Protein AF-A0A944NRF3-F1 (afdb_monomer_lite)

pLDDT: mean 71.14, std 19.21, range [37.81, 97.38]

Secondary structure (DSSP, 8-state):
-HHHHHHHHHHHHHHHHTTS----------HHHHHHHHHHH-HHHHHHHHHHHHHHHHHHHHHHTTSPEEEEEEEE--EEE--TTHHHHSS-GGGPPEEE--EEEEEEEE--S--TTHHHHHHHHHHHHHHHHHHHHHHHHHHHHHHHHHHHHHHHHTTTSPPP---S-----------------

Radius of gyration: 38.78 Å; chains: 1; bounding box: 101×67×73 Å

Foldseek 3Di:
DVVVVVVVVVVVVVVVVVPPPPPPPPPVPPPVVVLVVCLVPPVLLVVLVVQLVVLVVQLVVLVCLQPKDKDKDKDWDWDFDQDPVCCVPDPNDPRHTDIDTDIDIDIDIGHDPDDPCPSVVSSVVSVVSSVVSVVVSVVSSVVSSCVVVVVVVVVVVVVPDDDPPDDPDDDPDDPDDDDDDDDDD

Struct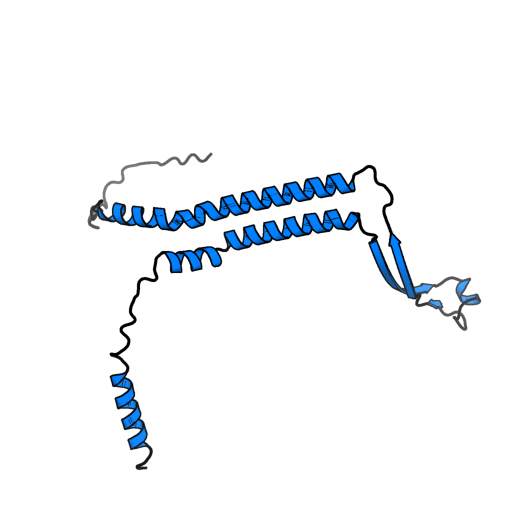ure (mmCIF, N/CA/C/O backbone):
data_AF-A0A944NRF3-F1
#
_entry.id   AF-A0A944NRF3-F1
#
loop_
_atom_site.group_PDB
_atom_site.id
_atom_site.type_symbol
_atom_site.label_atom_id
_atom_site.label_alt_id
_atom_site.label_comp_id
_atom_site.label_asym_id
_atom_site.label_entity_id
_atom_site.label_seq_id
_atom_site.pdbx_PDB_ins_code
_atom_site.Cartn_x
_atom_site.Cartn_y
_atom_site.Cartn_z
_atom_site.occupancy
_atom_site.B_iso_or_equiv
_atom_site.auth_seq_id
_atom_site.auth_comp_id
_atom_site.auth_asym_id
_atom_site.auth_atom_id
_atom_site.pdbx_PDB_model_num
ATOM 1 N N . MET A 1 1 ? -67.608 4.267 -39.673 1.00 46.16 1 MET A N 1
ATOM 2 C CA . MET A 1 1 ? -67.698 5.237 -38.551 1.00 46.16 1 MET A CA 1
ATOM 3 C C . MET A 1 1 ? -68.223 4.654 -37.229 1.00 46.16 1 MET A C 1
ATOM 5 O O . MET A 1 1 ? -67.947 5.244 -36.197 1.00 46.16 1 MET A O 1
ATOM 9 N N . LYS A 1 2 ? -68.911 3.499 -37.205 1.00 44.09 2 LYS A N 1
ATOM 10 C CA . LYS A 1 2 ? -69.510 2.917 -35.979 1.00 44.09 2 LYS A CA 1
ATOM 11 C C . LYS A 1 2 ? -68.534 2.190 -35.030 1.00 44.09 2 LYS A C 1
ATOM 13 O O . LYS A 1 2 ? -68.862 2.003 -33.871 1.00 44.09 2 LYS A O 1
ATOM 18 N N . THR A 1 3 ? -67.327 1.834 -35.474 1.00 37.81 3 THR A N 1
ATOM 19 C CA . THR A 1 3 ? -66.335 1.080 -34.674 1.00 37.81 3 THR A CA 1
ATOM 20 C C . THR A 1 3 ? -65.420 1.940 -33.799 1.00 37.81 3 THR A C 1
ATOM 22 O O . THR A 1 3 ? -64.832 1.429 -32.853 1.00 37.81 3 THR A O 1
ATOM 25 N N . ARG A 1 4 ? -65.301 3.248 -34.066 1.00 43.44 4 ARG A N 1
ATOM 26 C CA . ARG A 1 4 ? -64.464 4.150 -33.248 1.00 43.44 4 ARG A CA 1
ATOM 27 C C . ARG A 1 4 ? -65.200 4.711 -32.029 1.00 43.44 4 ARG A C 1
ATOM 29 O O . ARG A 1 4 ? -64.565 5.001 -31.026 1.00 43.44 4 ARG A O 1
ATOM 36 N N . ILE A 1 5 ? -66.529 4.808 -32.092 1.00 55.19 5 ILE A N 1
ATOM 37 C CA . ILE A 1 5 ? -67.355 5.383 -31.018 1.00 55.19 5 ILE A CA 1
ATOM 38 C C . ILE A 1 5 ? -67.535 4.386 -29.858 1.00 55.19 5 ILE A C 1
ATOM 40 O O . ILE A 1 5 ? -67.440 4.780 -28.700 1.00 55.19 5 ILE A O 1
ATOM 44 N N . THR A 1 6 ? -67.679 3.085 -30.138 1.00 50.34 6 THR A N 1
ATOM 45 C CA . THR A 1 6 ? -67.785 2.039 -29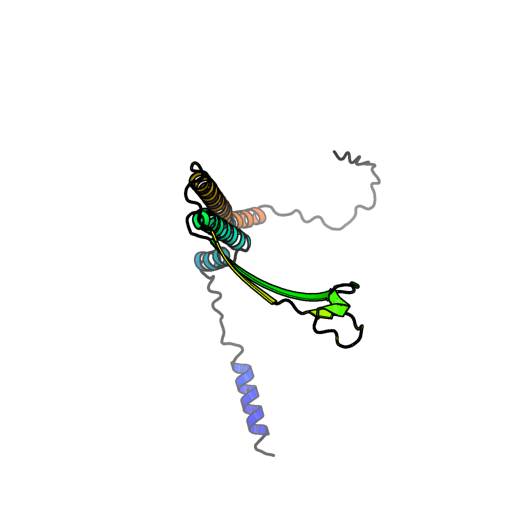.099 1.00 50.34 6 THR A CA 1
ATOM 46 C C . THR A 1 6 ? -66.494 1.878 -28.282 1.00 50.34 6 THR A C 1
ATOM 48 O O . THR A 1 6 ? -66.552 1.604 -27.086 1.00 50.34 6 THR A O 1
ATOM 51 N N . LEU A 1 7 ? -65.325 2.109 -28.892 1.00 49.97 7 LEU A N 1
ATOM 52 C CA . LEU A 1 7 ? -64.021 1.987 -28.225 1.00 49.97 7 LEU A CA 1
ATOM 53 C C . LEU A 1 7 ? -63.759 3.132 -27.224 1.00 49.97 7 LEU A C 1
ATOM 55 O O . LEU A 1 7 ? -63.171 2.912 -26.167 1.00 49.97 7 LEU A O 1
ATOM 59 N N . VAL A 1 8 ? -64.250 4.341 -27.519 1.00 53.59 8 VAL A N 1
ATOM 60 C CA . VAL A 1 8 ? -64.138 5.508 -26.622 1.00 53.59 8 VAL A CA 1
ATOM 61 C C . VAL A 1 8 ? -65.095 5.385 -25.433 1.00 53.59 8 VAL A C 1
ATOM 63 O O . VAL A 1 8 ? -64.731 5.739 -24.311 1.00 53.59 8 VAL A O 1
ATOM 66 N N . LEU A 1 9 ? -66.282 4.805 -25.649 1.00 51.09 9 LEU A N 1
ATOM 67 C CA . LEU A 1 9 ? -67.272 4.592 -24.591 1.00 51.09 9 LEU A CA 1
ATOM 68 C C . LEU A 1 9 ? -66.792 3.573 -23.538 1.00 51.09 9 LEU A C 1
ATOM 70 O O . LEU A 1 9 ? -67.059 3.739 -22.352 1.00 51.09 9 LEU A O 1
ATOM 74 N N . CYS A 1 10 ? -66.027 2.555 -23.949 1.00 46.72 10 CYS A N 1
ATOM 75 C CA . CYS A 1 10 ? -65.478 1.554 -23.031 1.00 46.72 10 CYS A CA 1
ATOM 76 C C . CYS A 1 10 ? -64.312 2.112 -22.191 1.00 46.72 10 CYS A C 1
ATOM 78 O O . CYS A 1 10 ? -64.204 1.813 -21.005 1.00 46.72 10 CYS A O 1
ATOM 80 N N . CYS A 1 11 ? -63.477 2.982 -22.769 1.00 49.22 11 CYS A N 1
ATOM 81 C CA . CYS A 1 11 ? -62.351 3.599 -22.059 1.00 49.22 11 CYS A CA 1
ATOM 82 C C . CYS A 1 11 ? -62.811 4.641 -21.018 1.00 49.22 11 CYS A C 1
ATOM 84 O O . CYS A 1 11 ? -62.233 4.743 -19.938 1.00 49.22 11 CYS A O 1
ATOM 86 N N . GLY A 1 12 ? -63.902 5.366 -21.300 1.00 42.75 12 GLY A N 1
ATOM 87 C CA . GLY A 1 12 ? -64.485 6.333 -20.362 1.00 42.75 12 GLY A CA 1
ATOM 88 C C . GLY A 1 12 ? -65.117 5.692 -19.120 1.00 42.75 12 GLY A C 1
ATOM 89 O O . GLY A 1 12 ? -64.998 6.234 -18.023 1.00 42.75 12 GLY A O 1
ATOM 90 N N . VAL A 1 13 ? -65.735 4.515 -19.263 1.00 53.47 13 VAL A N 1
ATOM 91 C CA . VAL A 1 13 ? -66.373 3.800 -18.141 1.00 53.47 13 VAL A CA 1
ATOM 92 C C . VAL A 1 13 ? -65.348 3.013 -17.311 1.00 53.47 13 VAL A C 1
ATOM 94 O O . VAL A 1 13 ? -65.471 2.954 -16.089 1.00 53.47 13 VAL A O 1
ATOM 97 N N . LEU A 1 14 ? -64.276 2.499 -17.929 1.00 51.12 14 LEU A N 1
ATOM 98 C CA . LEU A 1 14 ? -63.145 1.907 -17.199 1.00 51.12 14 LEU A CA 1
ATOM 99 C C . LEU A 1 14 ? -62.271 2.958 -16.488 1.00 51.12 14 LEU A C 1
ATOM 101 O O . LEU A 1 14 ? -61.713 2.677 -15.429 1.00 51.12 14 LEU A O 1
ATOM 105 N N . GLY A 1 15 ? -62.190 4.188 -17.005 1.00 45.34 15 GLY A N 1
ATOM 106 C CA . GLY A 1 15 ? -61.433 5.271 -16.369 1.00 45.34 15 GLY A CA 1
ATOM 107 C C . GLY A 1 15 ? -62.044 5.782 -15.059 1.00 45.34 15 GLY A C 1
ATOM 108 O O . GLY A 1 15 ? -61.306 6.157 -14.150 1.00 45.34 15 GLY A O 1
ATOM 109 N N . LEU A 1 16 ? -63.376 5.755 -14.924 1.00 46.12 16 LEU A N 1
ATOM 110 C CA . LEU A 1 16 ? -64.075 6.293 -13.748 1.00 46.12 16 LEU A CA 1
ATOM 111 C C . LEU A 1 16 ? -64.279 5.265 -12.617 1.00 46.12 16 LEU A C 1
ATOM 113 O O . LEU A 1 16 ? -64.521 5.651 -11.480 1.00 46.12 16 LEU A O 1
ATOM 117 N N . ILE A 1 17 ? -64.143 3.963 -12.896 1.00 50.03 17 ILE A N 1
ATOM 118 C CA . ILE A 1 17 ? -64.265 2.895 -11.880 1.00 50.03 17 ILE A CA 1
ATOM 119 C C . ILE A 1 17 ? -62.914 2.583 -11.210 1.00 50.03 17 ILE A C 1
ATOM 121 O O . ILE A 1 17 ? -62.872 2.031 -10.112 1.00 50.03 17 ILE A O 1
ATOM 125 N N . THR A 1 18 ? -61.793 3.005 -11.801 1.00 48.72 18 THR A N 1
ATOM 126 C CA . THR A 1 18 ? -60.457 2.717 -11.243 1.00 48.72 18 THR A CA 1
ATOM 127 C C . THR A 1 18 ? -59.982 3.760 -10.215 1.00 48.72 18 THR A C 1
ATOM 129 O O . THR A 1 18 ? -58.922 3.603 -9.614 1.00 48.72 18 THR A O 1
ATOM 132 N N . THR A 1 19 ? -60.760 4.815 -9.951 1.00 50.19 19 THR A N 1
ATOM 133 C CA . THR A 1 19 ? -60.399 5.886 -9.001 1.00 50.19 19 THR A CA 1
ATOM 134 C C . THR A 1 19 ? -60.867 5.648 -7.562 1.00 50.19 19 THR A C 1
ATOM 136 O O . THR A 1 19 ? -60.611 6.491 -6.706 1.00 50.19 19 THR A O 1
ATOM 139 N N . LEU A 1 20 ? -61.490 4.502 -7.251 1.00 53.38 20 LEU A N 1
ATOM 140 C CA . LEU A 1 20 ? -62.065 4.246 -5.919 1.00 53.38 20 LEU A CA 1
ATOM 141 C C . LEU A 1 20 ? -61.628 2.928 -5.251 1.00 53.38 20 LEU A C 1
ATOM 143 O O . LEU A 1 20 ? -62.298 2.452 -4.340 1.00 53.38 20 LEU A O 1
ATOM 147 N N . GLY A 1 21 ? -60.510 2.334 -5.686 1.00 49.62 21 GLY A N 1
ATOM 148 C CA . GLY A 1 21 ? -60.109 0.981 -5.262 1.00 49.62 21 GLY A CA 1
ATOM 149 C C . GLY A 1 21 ? -58.712 0.813 -4.668 1.00 49.62 21 GLY A C 1
ATOM 150 O O . GLY A 1 21 ? -58.386 -0.280 -4.219 1.00 49.62 21 GLY A O 1
ATOM 151 N N . ALA A 1 22 ? -57.878 1.851 -4.620 1.00 45.94 22 ALA A N 1
ATOM 152 C CA . ALA A 1 22 ? -56.597 1.776 -3.922 1.00 45.94 22 ALA A CA 1
ATOM 153 C C . ALA A 1 22 ? -56.694 2.552 -2.611 1.00 45.94 22 ALA A C 1
ATOM 155 O O . ALA A 1 22 ? -56.095 3.616 -2.449 1.00 45.94 22 ALA A O 1
ATOM 156 N N . ALA A 1 23 ? -57.412 1.974 -1.644 1.00 44.97 23 ALA A N 1
ATOM 157 C CA . ALA A 1 23 ? -56.979 2.086 -0.262 1.00 44.97 23 ALA A CA 1
ATOM 158 C C . ALA A 1 23 ? -55.560 1.508 -0.230 1.00 44.97 23 ALA A C 1
ATOM 160 O O . ALA A 1 23 ? -55.351 0.318 -0.014 1.00 44.97 23 ALA A O 1
ATOM 161 N N . ARG A 1 24 ? -54.568 2.348 -0.549 1.00 48.09 24 ARG A N 1
ATOM 162 C CA . ARG A 1 24 ? -53.197 2.097 -0.146 1.00 48.09 24 ARG A CA 1
ATOM 163 C C . ARG A 1 24 ? -53.329 2.048 1.354 1.00 48.09 24 ARG A C 1
ATOM 165 O O . ARG A 1 24 ? -53.522 3.085 1.987 1.00 48.09 24 ARG A O 1
ATOM 172 N N . SER A 1 25 ? -53.335 0.838 1.892 1.00 40.09 25 SER A N 1
ATOM 173 C CA . SER A 1 25 ? -52.974 0.614 3.268 1.00 40.09 25 SER A CA 1
ATOM 174 C C . SER A 1 25 ? -51.697 1.416 3.431 1.00 40.09 25 SER A C 1
ATOM 176 O O . SER A 1 25 ? -50.633 1.028 2.949 1.00 40.09 25 SER A O 1
ATOM 178 N N . VAL A 1 26 ? -51.817 2.593 4.039 1.00 48.00 26 VAL A N 1
ATOM 179 C CA . VAL A 1 26 ? -50.715 3.234 4.728 1.00 48.00 26 VAL A CA 1
ATOM 180 C C . VAL A 1 26 ? -50.508 2.325 5.927 1.00 48.00 26 VAL A C 1
ATOM 182 O O . VAL A 1 26 ? -50.879 2.620 7.057 1.00 48.00 26 VAL A O 1
ATOM 185 N N . SER A 1 27 ? -50.021 1.122 5.630 1.00 44.75 27 SER A N 1
ATOM 186 C CA . SER A 1 27 ? -49.345 0.289 6.578 1.00 44.75 27 SER A CA 1
ATOM 187 C C . SER A 1 27 ? -48.169 1.162 6.928 1.00 44.75 27 SER A C 1
ATOM 189 O O . SER A 1 27 ? -47.295 1.390 6.093 1.00 44.75 27 SER A O 1
ATOM 191 N N . ALA A 1 28 ? -48.227 1.774 8.107 1.00 44.62 28 ALA A N 1
ATOM 192 C CA . ALA A 1 28 ? -47.027 2.236 8.758 1.00 44.62 28 ALA A CA 1
ATOM 193 C C . ALA A 1 28 ? -46.066 1.050 8.673 1.00 44.62 28 ALA A C 1
ATOM 195 O O . ALA A 1 28 ? -46.268 0.052 9.370 1.00 44.62 28 ALA A O 1
ATOM 196 N N . ALA A 1 29 ? -45.126 1.107 7.722 1.00 49.97 29 ALA A N 1
ATOM 197 C CA . ALA A 1 29 ? -44.029 0.169 7.666 1.00 49.97 29 ALA A CA 1
ATOM 198 C C . ALA A 1 29 ? -43.490 0.143 9.089 1.00 49.97 29 ALA A C 1
ATOM 200 O O . ALA A 1 29 ? -43.352 1.195 9.733 1.00 49.97 29 ALA A O 1
ATOM 201 N N . THR A 1 30 ? -43.371 -1.062 9.635 1.00 59.38 30 THR A N 1
ATOM 202 C CA . THR A 1 30 ? -42.930 -1.244 11.010 1.00 59.38 30 THR A CA 1
ATOM 203 C C . THR A 1 30 ? -41.668 -0.403 11.189 1.00 59.38 30 THR A C 1
ATOM 205 O O . THR A 1 30 ? -40.858 -0.292 10.271 1.00 59.38 30 THR A O 1
ATOM 208 N N . LEU A 1 31 ? -41.511 0.257 12.341 1.00 58.06 31 LEU A N 1
ATOM 209 C CA . LEU A 1 31 ? -40.347 1.118 12.610 1.00 58.06 31 LEU A CA 1
ATOM 210 C C . LEU A 1 31 ? -39.012 0.424 12.263 1.00 58.06 31 LEU A C 1
ATOM 212 O O . LEU A 1 31 ? -38.019 1.088 11.992 1.00 58.06 31 LEU A O 1
ATOM 216 N N . GLU A 1 32 ? -39.014 -0.907 12.302 1.00 60.66 32 GLU A N 1
ATOM 217 C CA . GLU A 1 32 ? -37.924 -1.809 11.954 1.00 60.66 32 GLU A CA 1
ATOM 218 C C . GLU A 1 32 ? -37.601 -1.836 10.450 1.00 60.66 32 GLU A C 1
ATOM 220 O O . GLU A 1 32 ? -36.425 -1.848 10.104 1.00 60.66 32 GLU A O 1
ATOM 225 N N . GLU A 1 33 ? -38.599 -1.777 9.563 1.00 63.97 33 GLU A N 1
ATOM 226 C CA . GLU A 1 33 ? -38.425 -1.768 8.101 1.00 63.97 33 GLU A CA 1
ATOM 227 C C . GLU A 1 33 ? -37.821 -0.433 7.620 1.00 63.97 33 GLU A C 1
ATOM 229 O O . GLU A 1 33 ? -36.842 -0.415 6.874 1.00 63.97 33 GLU A O 1
ATOM 234 N N . GLU A 1 34 ? -38.327 0.698 8.130 1.00 60.81 34 GLU A N 1
ATOM 235 C CA . GLU A 1 34 ? -37.755 2.032 7.869 1.00 60.81 34 GLU A CA 1
ATOM 236 C C . GLU A 1 34 ? -36.351 2.177 8.483 1.00 60.81 34 GLU A C 1
ATOM 238 O O . GLU A 1 34 ? -35.456 2.759 7.872 1.00 60.81 34 GLU A O 1
ATOM 243 N N . LEU A 1 35 ? -36.104 1.598 9.666 1.00 60.81 35 LEU A N 1
ATOM 244 C CA . LEU A 1 35 ? -34.774 1.582 10.284 1.00 60.81 35 LEU A CA 1
ATOM 245 C C . LEU A 1 35 ? -33.779 0.709 9.502 1.00 60.81 35 LEU A C 1
ATOM 247 O O . LEU A 1 35 ? -32.614 1.091 9.372 1.00 60.81 35 LEU A O 1
ATOM 251 N N . ALA A 1 36 ? -34.218 -0.435 8.969 1.00 61.78 36 ALA A N 1
ATOM 252 C CA . ALA A 1 36 ? -33.392 -1.304 8.135 1.00 61.78 36 ALA A CA 1
ATOM 253 C C . ALA A 1 36 ? -32.991 -0.603 6.829 1.00 61.78 36 ALA A C 1
ATOM 255 O O . ALA A 1 36 ? -31.810 -0.619 6.472 1.00 61.78 36 ALA A O 1
ATOM 256 N N . GLY A 1 37 ? -33.932 0.088 6.176 1.00 64.44 37 GLY A N 1
ATOM 257 C CA . GLY A 1 37 ? -33.654 0.924 5.005 1.00 64.44 37 GLY A CA 1
ATOM 258 C C . GLY A 1 37 ? -32.682 2.065 5.319 1.00 64.44 37 GLY A C 1
ATOM 259 O O . GLY A 1 37 ? -31.680 2.238 4.627 1.00 64.44 37 GLY A O 1
ATOM 260 N N . LEU A 1 38 ? -32.899 2.786 6.423 1.00 64.06 38 LEU A N 1
ATOM 261 C CA . LEU A 1 38 ? -32.069 3.930 6.809 1.00 64.06 38 LEU A CA 1
ATOM 262 C C . LEU A 1 38 ? -30.630 3.532 7.176 1.00 64.06 38 LEU A C 1
ATOM 264 O O . LEU A 1 38 ? -29.693 4.246 6.833 1.00 64.06 38 LEU A O 1
ATOM 268 N N . VAL A 1 39 ? -30.427 2.399 7.859 1.00 64.38 39 VAL A N 1
ATOM 269 C CA . VAL A 1 39 ? -29.084 1.904 8.222 1.00 64.38 39 VAL A CA 1
ATOM 270 C C . VAL A 1 39 ? -28.320 1.390 6.997 1.00 64.38 39 VAL A C 1
ATOM 272 O O . VAL A 1 39 ? -27.097 1.551 6.940 1.00 64.38 39 VAL A O 1
ATOM 275 N N . LEU A 1 40 ? -29.013 0.800 6.018 1.00 63.25 40 LEU A N 1
ATOM 276 C CA . LEU A 1 40 ? -28.408 0.331 4.768 1.00 63.25 40 LEU A CA 1
ATOM 277 C C . LEU A 1 40 ? -28.037 1.489 3.826 1.00 63.25 40 LEU A C 1
ATOM 279 O O . LEU A 1 40 ? -26.975 1.437 3.201 1.00 63.25 40 LEU A O 1
ATOM 283 N N . ASP A 1 41 ? -28.846 2.552 3.775 1.00 67.31 41 ASP A N 1
ATOM 284 C CA . ASP A 1 41 ? -28.618 3.696 2.881 1.00 67.31 41 ASP A CA 1
ATOM 285 C C . ASP A 1 41 ? -27.856 4.875 3.505 1.00 67.31 41 ASP A C 1
ATOM 287 O O . ASP A 1 41 ? -27.514 5.830 2.803 1.00 67.31 41 ASP A O 1
ATOM 291 N N . HIS A 1 42 ? -27.511 4.830 4.798 1.00 81.69 42 HIS A N 1
ATOM 292 C CA . HIS A 1 42 ? -26.842 5.961 5.441 1.00 81.69 42 HIS A CA 1
ATOM 293 C C . HIS A 1 42 ? -25.444 6.233 4.832 1.00 81.69 42 HIS A C 1
ATOM 295 O O . HIS A 1 42 ? -24.522 5.418 5.002 1.00 81.69 42 HIS A O 1
ATOM 301 N N . PRO A 1 43 ? -25.198 7.407 4.210 1.00 85.25 43 PRO A N 1
ATOM 302 C CA . PRO A 1 43 ? -23.940 7.695 3.514 1.00 85.25 43 PRO A CA 1
ATOM 303 C C . PRO A 1 43 ? -22.726 7.664 4.452 1.00 85.25 43 PRO A C 1
ATOM 305 O O . PRO A 1 43 ? -21.673 7.156 4.070 1.00 85.25 43 PRO A O 1
ATOM 308 N N . ASN A 1 44 ? -22.877 8.103 5.709 1.00 84.94 44 ASN A N 1
ATOM 309 C CA . ASN A 1 44 ? -21.775 8.064 6.683 1.00 84.94 44 ASN A CA 1
ATOM 310 C C . ASN A 1 44 ? -21.353 6.633 7.063 1.00 84.94 44 ASN A C 1
ATOM 312 O O . ASN A 1 44 ? -20.161 6.384 7.231 1.00 84.94 44 ASN A O 1
ATOM 316 N N . ILE A 1 45 ? -22.288 5.675 7.153 1.00 86.25 45 ILE A N 1
ATOM 317 C CA . ILE A 1 45 ? -21.949 4.272 7.449 1.00 86.25 45 ILE A CA 1
ATOM 318 C C . ILE A 1 45 ? -21.238 3.656 6.243 1.00 86.25 45 ILE A C 1
ATOM 320 O O . ILE A 1 45 ? -20.227 2.972 6.405 1.00 86.25 45 ILE A O 1
ATOM 324 N N . ARG A 1 46 ? -21.711 3.946 5.024 1.00 88.44 46 ARG A N 1
ATOM 325 C CA . ARG A 1 46 ? -21.052 3.505 3.786 1.00 88.44 46 ARG A CA 1
ATOM 326 C C . ARG A 1 46 ? -19.639 4.074 3.663 1.00 88.44 46 ARG A C 1
ATOM 328 O O . ARG A 1 46 ? -18.724 3.327 3.324 1.00 88.44 46 ARG A O 1
ATOM 335 N N . ALA A 1 47 ? -19.447 5.356 3.972 1.00 89.31 47 ALA A N 1
ATOM 336 C CA . ALA A 1 47 ? -18.132 5.991 3.988 1.00 89.31 47 ALA A CA 1
ATOM 337 C C . ALA A 1 47 ? -17.200 5.322 5.010 1.00 89.31 47 ALA A C 1
ATOM 339 O O . ALA A 1 47 ? -16.111 4.883 4.645 1.00 89.31 47 ALA A O 1
ATOM 340 N N . ALA A 1 48 ? -17.655 5.141 6.254 1.00 88.94 48 ALA A N 1
ATOM 341 C CA . ALA A 1 48 ? -16.882 4.461 7.294 1.00 88.94 48 ALA A CA 1
ATOM 342 C C . ALA A 1 48 ? -16.543 3.005 6.919 1.00 88.94 48 ALA A C 1
ATOM 344 O O . ALA A 1 48 ? -15.421 2.547 7.129 1.00 88.94 48 ALA A O 1
ATOM 345 N N . TYR A 1 49 ? -17.470 2.284 6.284 1.00 91.94 49 TYR A N 1
ATOM 346 C CA . TYR A 1 49 ? -17.221 0.934 5.782 1.00 91.94 49 TYR A CA 1
ATOM 347 C C . TYR A 1 49 ? -16.152 0.910 4.678 1.00 91.94 49 TYR A C 1
ATOM 349 O O . TYR A 1 49 ? -15.249 0.073 4.702 1.00 91.94 49 TYR A O 1
ATOM 357 N N . LYS A 1 50 ? -16.196 1.855 3.729 1.00 94.56 50 LYS A N 1
ATOM 358 C CA . LYS A 1 50 ? -15.149 1.995 2.703 1.00 94.56 50 LYS A CA 1
ATOM 359 C C . LYS A 1 50 ? -13.789 2.339 3.313 1.00 94.56 50 LYS A C 1
ATOM 361 O O . LYS A 1 50 ? -12.782 1.829 2.827 1.00 94.56 50 LYS A O 1
ATOM 366 N N . THR A 1 51 ? -13.752 3.110 4.399 1.00 93.88 51 THR A N 1
ATOM 367 C CA . THR A 1 51 ? -12.524 3.356 5.170 1.00 93.88 51 THR A CA 1
ATOM 368 C C . THR A 1 51 ? -11.965 2.064 5.769 1.00 93.88 51 THR A C 1
ATOM 370 O O . THR A 1 51 ? -10.771 1.801 5.639 1.00 93.88 51 THR A O 1
ATOM 373 N N . VAL A 1 52 ? -12.809 1.207 6.352 1.00 95.69 52 VAL A N 1
ATOM 374 C CA . VAL A 1 52 ? -12.386 -0.110 6.868 1.00 95.69 52 VAL A CA 1
ATOM 375 C C . VAL A 1 52 ? -11.835 -1.004 5.756 1.00 95.69 52 VAL A C 1
ATOM 377 O O . VAL A 1 52 ? -10.783 -1.624 5.935 1.00 95.69 52 VAL A O 1
ATOM 380 N N . GLU A 1 53 ? -12.504 -1.069 4.603 1.00 96.25 53 GLU A N 1
ATOM 381 C CA . GLU A 1 53 ? -12.016 -1.849 3.458 1.00 96.25 53 GLU A CA 1
ATOM 382 C C . GLU A 1 53 ? -10.693 -1.293 2.906 1.00 96.25 53 GLU A C 1
ATOM 384 O O . GLU A 1 53 ? -9.791 -2.071 2.589 1.00 96.25 53 GLU A O 1
ATOM 389 N N . SER A 1 54 ? -10.522 0.032 2.876 1.00 96.62 54 SER A N 1
ATOM 390 C CA . SER A 1 54 ? -9.245 0.671 2.531 1.00 96.62 54 SER A CA 1
ATOM 391 C C . SER A 1 54 ? -8.131 0.255 3.498 1.00 96.62 54 SER A C 1
ATOM 393 O O . SER A 1 54 ? -7.095 -0.257 3.067 1.00 96.62 54 SER A O 1
ATOM 395 N N . SER A 1 55 ? -8.363 0.337 4.814 1.00 95.44 55 SER A N 1
ATOM 396 C CA . SER A 1 55 ? -7.384 -0.116 5.812 1.00 95.44 55 SER A CA 1
ATOM 397 C C . SER A 1 55 ? -7.092 -1.616 5.706 1.00 95.44 55 SER A C 1
ATOM 399 O O . SER A 1 55 ? -5.951 -2.050 5.874 1.00 95.44 55 SER A O 1
ATOM 401 N N . ARG A 1 56 ? -8.093 -2.441 5.370 1.00 96.56 56 ARG A N 1
ATOM 402 C CA . ARG A 1 56 ? -7.905 -3.875 5.101 1.00 96.56 56 ARG A CA 1
ATOM 403 C C . ARG A 1 56 ? -7.003 -4.105 3.889 1.00 96.56 56 ARG A C 1
ATOM 405 O O . ARG A 1 56 ? -6.152 -4.997 3.942 1.00 96.56 56 ARG A O 1
ATOM 412 N N . GLN A 1 57 ? -7.167 -3.328 2.821 1.00 97.38 57 GLN A N 1
ATOM 413 C CA . GLN A 1 57 ? -6.269 -3.377 1.671 1.00 97.38 57 GLN A CA 1
ATOM 414 C C . GLN A 1 57 ? -4.863 -2.891 2.046 1.00 97.38 57 GLN A C 1
ATOM 416 O O . GLN A 1 57 ? -3.889 -3.515 1.641 1.00 97.38 57 GLN A O 1
ATOM 421 N N . GLY A 1 58 ? -4.7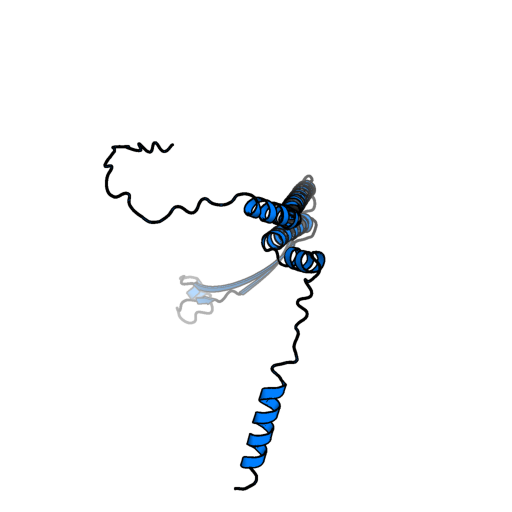41 -1.891 2.924 1.00 96.12 58 GLY A N 1
ATOM 422 C CA . GLY A 1 58 ? -3.465 -1.476 3.513 1.00 96.12 58 GLY A CA 1
ATOM 423 C C . GLY A 1 58 ? -2.730 -2.618 4.227 1.00 96.12 58 GLY A C 1
ATOM 424 O O . GLY A 1 58 ? -1.533 -2.808 4.020 1.00 96.12 58 GLY A O 1
ATOM 425 N N . VAL A 1 59 ? -3.442 -3.461 4.988 1.00 96.62 59 VAL A N 1
ATOM 426 C CA . VAL A 1 59 ? -2.856 -4.675 5.597 1.00 96.62 59 VAL A CA 1
ATOM 427 C C . VAL A 1 59 ? -2.377 -5.664 4.535 1.00 96.62 59 VAL A C 1
ATOM 429 O O . VAL A 1 59 ? -1.322 -6.275 4.701 1.00 96.62 59 VAL A O 1
ATOM 432 N N . LYS A 1 60 ? -3.140 -5.857 3.452 1.00 95.56 60 LYS A N 1
ATOM 433 C CA . LYS A 1 60 ? -2.734 -6.740 2.347 1.00 95.56 60 LYS A CA 1
ATOM 434 C C . LYS A 1 60 ? -1.496 -6.204 1.626 1.00 95.56 60 LYS A C 1
ATOM 436 O O . LYS A 1 60 ? -0.592 -6.986 1.360 1.00 95.56 60 LYS A O 1
ATOM 441 N N . ASN A 1 61 ? -1.421 -4.896 1.398 1.00 95.25 61 ASN A N 1
ATOM 442 C CA . ASN A 1 61 ? -0.258 -4.239 0.806 1.00 95.25 61 ASN A CA 1
ATOM 443 C C . ASN A 1 61 ? 0.975 -4.367 1.717 1.00 95.25 61 ASN A C 1
ATOM 445 O O . ASN A 1 61 ? 2.053 -4.710 1.259 1.00 95.25 61 ASN A O 1
ATOM 449 N N . ALA A 1 62 ? 0.832 -4.198 3.034 1.00 93.62 62 ALA A N 1
ATOM 450 C CA . ALA A 1 62 ? 1.948 -4.434 3.954 1.00 93.62 62 ALA A CA 1
ATOM 451 C C . ALA A 1 62 ? 2.413 -5.905 3.935 1.00 93.62 62 ALA A C 1
ATOM 453 O O . ALA A 1 62 ? 3.602 -6.190 4.053 1.00 93.62 62 ALA A O 1
ATOM 454 N N . LYS A 1 63 ? 1.482 -6.853 3.755 1.00 93.62 63 LYS A N 1
ATOM 455 C CA . LYS A 1 63 ? 1.806 -8.279 3.608 1.00 93.62 63 LYS A CA 1
ATOM 456 C C . LYS A 1 63 ? 2.439 -8.620 2.259 1.00 93.62 63 LYS A C 1
ATOM 458 O O . LYS A 1 63 ? 3.148 -9.618 2.194 1.00 93.62 63 LYS A O 1
ATOM 463 N N . SER A 1 64 ? 2.212 -7.839 1.200 1.00 92.81 64 SER A N 1
ATOM 464 C CA . SER A 1 64 ? 2.781 -8.147 -0.117 1.00 92.81 64 SER A CA 1
ATOM 465 C C . SER A 1 64 ? 4.303 -8.046 -0.140 1.00 92.81 64 SER A C 1
ATOM 467 O O . SER A 1 64 ? 4.936 -8.678 -0.976 1.00 92.81 64 SER A O 1
ATOM 469 N N . ALA A 1 65 ? 4.894 -7.336 0.822 1.00 91.06 65 ALA A N 1
ATOM 470 C CA . ALA A 1 65 ? 6.335 -7.291 1.035 1.00 91.06 65 ALA A CA 1
ATOM 471 C C . ALA A 1 65 ? 6.954 -8.633 1.488 1.00 91.06 65 ALA A C 1
ATOM 473 O O . ALA A 1 65 ? 8.176 -8.744 1.521 1.00 91.06 65 ALA A O 1
ATOM 474 N N . TYR A 1 66 ? 6.151 -9.650 1.835 1.00 91.62 66 TYR A N 1
ATOM 475 C CA . TYR A 1 66 ? 6.636 -11.026 2.033 1.00 91.62 66 TYR A CA 1
ATOM 476 C C . TYR A 1 66 ? 6.766 -11.818 0.729 1.00 91.62 66 TYR A C 1
ATOM 478 O O . TYR A 1 66 ? 7.413 -12.864 0.708 1.00 91.62 66 TYR A O 1
ATOM 486 N N . TYR A 1 67 ? 6.132 -11.354 -0.346 1.00 92.75 67 TYR A N 1
ATOM 487 C CA . TYR A 1 67 ? 6.175 -12.013 -1.642 1.00 92.75 67 TYR A CA 1
ATOM 488 C C . TYR A 1 67 ? 7.230 -11.357 -2.534 1.00 92.75 67 TYR A C 1
ATOM 490 O O . TYR A 1 67 ? 7.508 -10.162 -2.382 1.00 92.75 67 TYR A O 1
ATOM 498 N N . PRO A 1 68 ? 7.824 -12.115 -3.471 1.00 92.25 68 PRO A N 1
ATOM 499 C CA . PRO A 1 68 ? 8.678 -11.520 -4.482 1.00 92.25 68 PRO A CA 1
ATOM 500 C C . PRO A 1 68 ? 7.880 -10.529 -5.341 1.00 92.25 68 PRO A C 1
ATOM 502 O O . PRO A 1 68 ? 6.711 -10.753 -5.656 1.00 92.25 68 PRO A O 1
ATOM 505 N N . GLN A 1 69 ? 8.528 -9.436 -5.722 1.00 92.62 69 GLN A N 1
ATOM 506 C CA . GLN A 1 69 ? 8.002 -8.442 -6.646 1.00 92.62 69 GLN A CA 1
ATOM 507 C C . GLN A 1 69 ? 8.507 -8.764 -8.050 1.00 92.62 69 GLN A C 1
ATOM 509 O O . GLN A 1 69 ? 9.709 -8.926 -8.257 1.00 92.62 69 GLN A O 1
ATOM 514 N N . ILE A 1 70 ? 7.585 -8.859 -9.004 1.00 93.50 70 ILE A N 1
ATOM 515 C CA . ILE A 1 70 ? 7.895 -9.011 -10.425 1.00 93.50 70 ILE A CA 1
ATOM 516 C C . ILE A 1 70 ? 7.540 -7.691 -11.097 1.00 93.50 70 ILE A C 1
ATOM 518 O O . ILE A 1 70 ? 6.383 -7.277 -11.060 1.00 93.50 70 ILE A O 1
ATOM 522 N N . SER A 1 71 ? 8.523 -7.039 -11.707 1.00 93.12 71 SER A N 1
ATOM 523 C CA . SER A 1 71 ? 8.323 -5.842 -12.519 1.00 93.12 71 SER A CA 1
ATOM 524 C C . SER A 1 71 ? 8.657 -6.144 -13.970 1.00 93.12 71 SER A C 1
ATOM 526 O O . SER A 1 71 ? 9.708 -6.710 -14.267 1.00 93.12 71 SER A O 1
ATOM 528 N N . VAL A 1 72 ? 7.761 -5.752 -14.868 1.00 94.25 72 VAL A N 1
ATOM 529 C CA . VAL A 1 72 ? 7.957 -5.831 -16.314 1.00 94.25 72 VAL A CA 1
ATOM 530 C C . VAL A 1 72 ? 7.957 -4.407 -16.838 1.00 94.25 72 VAL A C 1
ATOM 532 O O . VAL A 1 72 ? 6.995 -3.676 -16.610 1.00 94.25 72 VAL A O 1
ATOM 535 N N . SER A 1 73 ? 9.023 -4.035 -17.530 1.00 92.00 73 SER A N 1
ATOM 536 C CA . SER A 1 73 ? 9.167 -2.728 -18.158 1.00 92.00 73 SER A CA 1
ATOM 537 C C . SER A 1 73 ? 9.453 -2.928 -19.637 1.00 92.00 73 SER A C 1
ATOM 539 O O . SER A 1 73 ? 10.224 -3.810 -20.013 1.00 92.00 73 SER A O 1
ATOM 541 N N . ALA A 1 74 ? 8.811 -2.133 -20.479 1.00 92.44 74 ALA A N 1
ATOM 542 C CA . ALA A 1 74 ? 9.065 -2.104 -21.906 1.00 92.44 74 ALA A CA 1
ATOM 543 C C . ALA A 1 74 ? 9.182 -0.645 -22.328 1.00 92.44 74 ALA A C 1
ATOM 545 O O . ALA A 1 74 ? 8.298 0.159 -22.036 1.00 92.44 74 ALA A O 1
ATOM 546 N N . ASP A 1 75 ? 10.270 -0.326 -23.011 1.00 88.38 75 ASP A N 1
ATOM 547 C CA . ASP A 1 75 ? 10.648 1.022 -23.383 1.00 88.38 75 ASP A CA 1
ATOM 548 C C . ASP A 1 75 ? 10.919 1.050 -24.886 1.00 88.38 75 ASP A C 1
ATOM 550 O O . ASP A 1 75 ? 11.605 0.187 -25.441 1.00 88.38 75 ASP A O 1
ATOM 554 N N . VAL A 1 76 ? 10.351 2.047 -25.555 1.00 87.69 76 VAL A N 1
ATOM 555 C CA . VAL A 1 76 ? 10.603 2.337 -26.965 1.00 87.69 76 VAL A CA 1
ATOM 556 C C . VAL A 1 76 ? 11.014 3.793 -27.035 1.00 87.69 76 VAL A C 1
ATOM 558 O O . VAL A 1 76 ? 10.247 4.672 -26.640 1.00 87.69 76 VAL A O 1
ATOM 561 N N . ALA A 1 77 ? 12.222 4.050 -27.522 1.00 81.25 77 ALA A N 1
ATOM 562 C CA . ALA A 1 77 ? 12.722 5.400 -27.720 1.00 81.25 77 ALA A CA 1
ATOM 563 C C . ALA A 1 77 ? 13.072 5.606 -29.194 1.00 81.25 77 ALA A C 1
ATOM 565 O O . ALA A 1 77 ? 13.570 4.700 -29.855 1.00 81.25 77 ALA A O 1
ATOM 566 N N . HIS A 1 78 ? 12.800 6.803 -29.708 1.00 80.56 78 HIS A N 1
ATOM 567 C CA . HIS A 1 78 ? 13.304 7.248 -31.003 1.00 80.56 78 HIS A CA 1
ATOM 568 C C . HIS A 1 78 ? 14.494 8.161 -30.755 1.00 80.56 78 HIS A C 1
ATOM 570 O O . HIS A 1 78 ? 14.343 9.233 -30.171 1.00 80.56 78 HIS A O 1
ATOM 576 N N . GLU A 1 79 ? 15.666 7.740 -31.211 1.00 75.88 79 GLU A N 1
ATOM 577 C CA . GLU A 1 79 ? 16.888 8.515 -31.076 1.00 75.88 79 GLU A CA 1
ATOM 578 C C . GLU A 1 79 ? 17.419 8.884 -32.460 1.00 75.88 79 GLU A C 1
ATOM 580 O O . GLU A 1 79 ? 17.601 8.036 -33.339 1.00 75.88 79 GLU A O 1
ATOM 585 N N . VAL A 1 80 ? 17.649 10.180 -32.662 1.00 74.50 80 VAL A N 1
ATOM 586 C CA . VAL A 1 80 ? 18.308 10.706 -33.857 1.00 74.50 80 VAL A CA 1
ATOM 587 C C . VAL A 1 80 ? 19.691 11.171 -33.435 1.00 74.50 80 VAL A C 1
ATOM 589 O O . VAL A 1 80 ? 19.838 12.219 -32.808 1.00 74.50 80 VAL A O 1
ATOM 592 N N . ILE A 1 81 ? 20.709 10.381 -33.774 1.00 71.75 81 ILE A N 1
ATOM 593 C CA . ILE A 1 81 ? 22.094 10.666 -33.400 1.00 71.75 81 ILE A CA 1
ATOM 594 C C . ILE A 1 81 ? 22.775 11.374 -34.569 1.00 71.75 81 ILE A C 1
ATOM 596 O O . ILE A 1 81 ? 22.904 10.842 -35.675 1.00 71.75 81 ILE A O 1
ATOM 600 N N . ASN A 1 82 ? 23.231 12.599 -34.313 1.00 68.12 82 ASN A N 1
ATOM 601 C CA . ASN A 1 82 ? 23.972 13.417 -35.263 1.00 68.12 82 ASN A CA 1
ATOM 602 C C . ASN A 1 82 ? 25.407 13.612 -34.749 1.00 68.12 82 ASN A C 1
ATOM 604 O O . ASN A 1 82 ? 25.739 14.643 -34.171 1.00 68.12 82 ASN A O 1
ATOM 608 N N . SER A 1 83 ? 26.256 12.601 -34.950 1.00 71.12 83 SER A N 1
ATOM 609 C CA . SER A 1 83 ? 27.693 12.663 -34.653 1.00 71.12 83 SER A CA 1
ATOM 610 C C . SER A 1 83 ? 28.525 12.324 -35.904 1.00 71.12 83 SER A C 1
ATOM 612 O O . SER A 1 83 ? 28.032 11.636 -36.803 1.00 71.12 83 SER A O 1
ATOM 614 N N . PRO A 1 84 ? 29.767 12.833 -36.035 1.00 67.00 84 PRO A N 1
ATOM 615 C CA . PRO A 1 84 ? 30.635 12.518 -37.175 1.00 67.00 84 PRO A CA 1
ATOM 616 C C . PRO A 1 84 ? 30.987 11.026 -37.275 1.00 67.00 84 PRO A C 1
ATOM 618 O O . PRO A 1 84 ? 31.093 10.506 -38.379 1.00 67.00 84 PRO A O 1
ATOM 621 N N . SER A 1 85 ? 31.112 10.337 -36.135 1.00 66.00 85 SER A N 1
ATOM 622 C CA . SER A 1 85 ? 31.439 8.909 -36.046 1.00 66.00 85 SER A CA 1
ATOM 623 C C . SER A 1 85 ? 30.284 7.998 -36.479 1.00 66.00 85 SER A C 1
ATOM 625 O O . SER A 1 85 ? 30.505 7.055 -37.232 1.00 66.00 85 SER A O 1
ATOM 627 N N . GLU A 1 86 ? 29.037 8.303 -36.104 1.00 65.19 86 GLU A N 1
ATOM 628 C CA . GLU A 1 86 ? 27.878 7.482 -36.504 1.00 65.19 86 GLU A CA 1
ATOM 629 C C . GLU A 1 86 ? 27.497 7.646 -37.982 1.00 65.19 86 GLU A C 1
ATOM 631 O O . GLU A 1 86 ? 26.935 6.728 -38.575 1.00 65.19 86 GLU A O 1
ATOM 636 N N . ARG A 1 87 ? 27.865 8.769 -38.619 1.00 63.84 87 ARG A N 1
ATOM 637 C CA . ARG A 1 87 ? 27.716 8.963 -40.076 1.00 63.84 87 ARG A CA 1
ATOM 638 C C . ARG A 1 87 ? 28.617 8.057 -40.917 1.00 63.84 87 ARG A C 1
ATOM 640 O O . ARG A 1 87 ? 28.361 7.910 -42.107 1.00 63.84 87 ARG A O 1
ATOM 647 N N . GLN A 1 88 ? 29.690 7.520 -40.335 1.00 59.47 88 GLN A N 1
ATOM 648 C CA . GLN A 1 88 ? 30.630 6.633 -41.025 1.00 59.47 88 GLN A CA 1
ATOM 649 C C . GLN A 1 88 ? 30.381 5.147 -40.722 1.00 59.47 88 GLN A C 1
ATOM 651 O O . GLN A 1 88 ? 30.907 4.302 -41.440 1.00 59.47 88 GLN A O 1
ATOM 656 N N . GLN A 1 89 ? 29.608 4.827 -39.673 1.00 59.28 89 GLN A N 1
ATOM 657 C CA . GLN A 1 89 ? 29.523 3.474 -39.107 1.00 59.28 89 GLN A CA 1
ATOM 658 C C . GLN A 1 89 ? 28.092 2.908 -38.992 1.00 59.28 89 GLN A C 1
ATOM 660 O O . GLN A 1 89 ? 27.937 1.691 -38.918 1.00 59.28 89 GLN A O 1
ATOM 665 N N . GLY A 1 90 ? 27.044 3.742 -38.982 1.00 56.34 90 GLY A N 1
ATOM 666 C CA . GLY A 1 90 ? 25.644 3.292 -38.948 1.00 56.34 90 GLY A CA 1
ATOM 667 C C . GLY A 1 90 ? 24.982 3.239 -40.330 1.00 56.34 90 GLY A C 1
ATOM 668 O O . GLY A 1 90 ? 25.504 3.821 -41.274 1.00 56.34 90 GLY A O 1
ATOM 669 N N . ASP A 1 91 ? 23.788 2.629 -40.417 1.00 57.41 91 ASP A N 1
ATOM 670 C CA . ASP A 1 91 ? 22.861 2.557 -41.580 1.00 57.41 91 ASP A CA 1
ATOM 671 C C . ASP A 1 91 ? 22.534 3.907 -42.276 1.00 57.41 91 ASP A C 1
ATOM 673 O O . ASP A 1 91 ? 21.707 3.979 -43.184 1.00 57.41 91 ASP A O 1
ATOM 677 N N . GLY A 1 92 ? 23.169 5.008 -41.872 1.00 55.56 92 GLY A N 1
ATOM 678 C CA . GLY A 1 92 ? 23.178 6.270 -42.591 1.00 55.56 92 GLY A CA 1
ATOM 679 C C . GLY A 1 92 ? 24.005 6.161 -43.868 1.00 55.56 92 GLY A C 1
ATOM 680 O O . GLY A 1 92 ? 25.150 6.606 -43.915 1.00 55.56 92 GLY A O 1
ATOM 681 N N . GLN A 1 93 ? 23.403 5.628 -44.931 1.00 54.16 93 GLN A N 1
ATOM 682 C CA . GLN A 1 93 ? 23.889 5.875 -46.284 1.00 54.16 93 GLN A CA 1
ATOM 683 C C . GLN A 1 93 ? 24.091 7.392 -46.488 1.00 54.16 93 GLN A C 1
ATOM 685 O O . GLN A 1 93 ? 23.170 8.197 -46.324 1.00 54.16 93 GLN A O 1
ATOM 690 N N . GLU A 1 94 ? 25.322 7.766 -46.845 1.00 55.62 94 GLU A N 1
ATOM 691 C CA . GLU A 1 94 ? 25.665 9.051 -47.470 1.00 55.62 94 GLU A CA 1
ATOM 692 C C . GLU A 1 94 ? 25.435 10.310 -46.601 1.00 55.62 94 GLU A C 1
ATOM 694 O O . GLU A 1 94 ? 24.832 11.294 -47.030 1.00 55.62 94 GLU A O 1
ATOM 699 N N . GLY A 1 95 ? 25.943 10.321 -45.361 1.00 57.44 95 GLY A N 1
ATOM 700 C CA . GLY A 1 95 ? 26.078 11.556 -44.565 1.00 57.44 95 GLY A CA 1
ATOM 701 C C . GLY A 1 95 ? 24.802 12.058 -43.873 1.00 57.44 95 GLY A C 1
ATOM 702 O O . GLY A 1 95 ? 24.804 13.141 -43.273 1.00 57.44 95 GLY A O 1
ATOM 703 N N . LYS A 1 96 ? 23.721 11.272 -43.908 1.00 59.31 96 LYS A N 1
ATOM 704 C CA . LYS A 1 96 ? 22.458 11.562 -43.214 1.00 59.31 96 LYS A CA 1
ATOM 705 C C . LYS A 1 96 ? 22.541 11.208 -41.713 1.00 59.31 96 LYS A C 1
ATOM 707 O O . LYS A 1 96 ? 23.318 10.329 -41.341 1.00 59.31 96 LYS A O 1
ATOM 712 N N . PRO A 1 97 ? 21.771 11.884 -40.835 1.00 61.81 97 PRO A N 1
ATOM 713 C CA . PRO A 1 97 ? 21.663 11.512 -39.422 1.00 61.81 97 PRO A CA 1
ATOM 714 C C . PRO A 1 97 ? 21.156 10.073 -39.260 1.00 61.81 97 PRO A C 1
ATOM 716 O O . PRO A 1 97 ? 20.226 9.668 -39.957 1.00 61.81 97 PRO A O 1
ATOM 719 N N . SER A 1 98 ? 21.740 9.323 -38.325 1.00 63.28 98 SER A N 1
ATOM 720 C CA . SER A 1 98 ? 21.309 7.960 -38.005 1.00 63.28 98 SER A CA 1
ATOM 721 C C . SER A 1 98 ? 20.043 8.026 -37.153 1.00 63.28 98 SER A 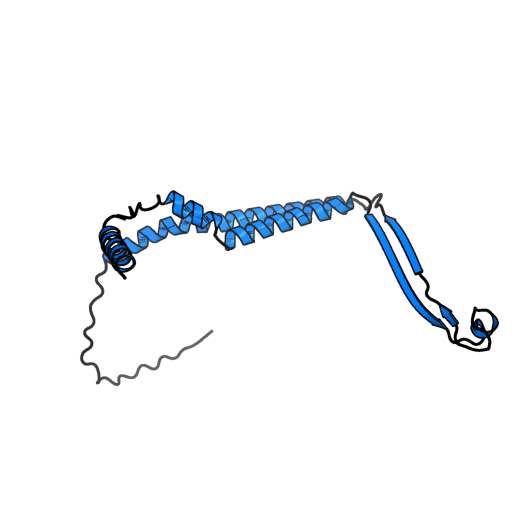C 1
ATOM 723 O O . SER A 1 98 ? 20.040 8.658 -36.093 1.00 63.28 98 SER A O 1
ATOM 725 N N . SER A 1 99 ? 18.954 7.417 -37.626 1.00 67.19 99 SER A N 1
ATOM 726 C CA . SER A 1 99 ? 17.715 7.273 -36.860 1.00 67.19 99 SER A CA 1
ATOM 727 C C . SER A 1 99 ? 17.621 5.838 -36.367 1.00 67.19 99 SER A C 1
ATOM 729 O O . SER A 1 99 ? 17.512 4.909 -37.165 1.00 67.19 99 SER A O 1
ATOM 731 N N . ARG A 1 100 ? 17.690 5.653 -35.049 1.00 70.62 100 ARG A N 1
ATOM 732 C CA . ARG A 1 100 ? 17.511 4.350 -34.412 1.00 70.62 100 ARG A CA 1
ATOM 733 C C . ARG A 1 100 ? 16.270 4.388 -33.539 1.00 70.62 100 ARG A C 1
ATOM 735 O O . ARG A 1 100 ? 15.944 5.400 -32.922 1.00 70.62 100 ARG A O 1
ATOM 742 N N . THR A 1 101 ? 15.579 3.259 -33.499 1.00 77.81 101 THR A N 1
ATOM 743 C CA . THR A 1 101 ? 14.425 3.064 -32.621 1.00 77.81 101 THR A CA 1
ATOM 744 C C . THR A 1 101 ? 14.756 1.933 -31.655 1.00 77.81 101 THR A C 1
ATOM 746 O O . THR A 1 101 ? 14.348 0.798 -31.905 1.00 77.81 101 THR A O 1
ATOM 749 N N . PRO A 1 102 ? 15.583 2.169 -30.617 1.00 77.56 102 PRO A N 1
ATOM 750 C CA . PRO A 1 102 ? 15.826 1.155 -29.603 1.00 77.56 102 PRO A CA 1
ATOM 751 C C . PRO A 1 102 ? 14.512 0.740 -28.936 1.00 77.56 102 PRO A C 1
ATOM 753 O O . PRO A 1 102 ? 13.734 1.564 -28.451 1.00 77.56 102 PRO A O 1
ATOM 756 N N . GLN A 1 103 ? 14.288 -0.569 -28.926 1.00 86.38 103 GLN A N 1
ATOM 757 C CA . GLN A 1 103 ? 13.207 -1.223 -28.206 1.00 86.38 103 GLN A CA 1
ATOM 758 C C . GLN A 1 103 ? 13.849 -2.116 -27.150 1.00 86.38 103 GLN A C 1
ATOM 760 O O . GLN A 1 103 ? 14.665 -2.979 -27.480 1.00 86.38 103 GLN A O 1
ATOM 765 N N . SER A 1 104 ? 13.499 -1.916 -25.887 1.00 85.81 104 SER A N 1
ATOM 766 C CA . SER A 1 104 ? 13.969 -2.747 -24.783 1.00 85.81 104 SER A CA 1
ATOM 767 C C . SER A 1 104 ? 12.792 -3.260 -23.977 1.00 85.81 104 SER A C 1
ATOM 769 O O . SER A 1 104 ? 11.888 -2.509 -23.634 1.00 85.81 104 SER A O 1
ATOM 771 N N . ALA A 1 105 ? 12.815 -4.545 -23.646 1.00 92.25 105 ALA A N 1
ATOM 772 C CA . ALA A 1 105 ? 11.905 -5.144 -22.683 1.00 92.25 105 ALA A CA 1
ATOM 773 C C . ALA A 1 105 ? 12.740 -5.780 -21.572 1.00 92.25 105 ALA A C 1
ATOM 775 O O . ALA A 1 105 ? 13.696 -6.506 -21.844 1.00 92.25 105 ALA A O 1
ATOM 776 N N . SER A 1 106 ? 12.396 -5.498 -20.322 1.00 90.88 106 SER A N 1
ATOM 777 C CA . SER A 1 106 ? 13.065 -6.026 -19.141 1.00 90.88 106 SER A CA 1
ATOM 778 C C . SER A 1 106 ? 12.049 -6.621 -18.173 1.00 90.88 106 SER A C 1
ATOM 780 O O . SER A 1 106 ? 10.958 -6.096 -17.959 1.00 90.88 106 SER A O 1
ATOM 782 N N . ILE A 1 107 ? 12.415 -7.759 -17.589 1.00 94.00 107 ILE A N 1
ATOM 783 C CA . ILE A 1 107 ? 11.656 -8.424 -16.532 1.00 94.00 107 ILE A CA 1
ATOM 784 C C . ILE A 1 107 ? 12.602 -8.544 -15.346 1.00 94.00 107 ILE A C 1
ATOM 786 O O . ILE A 1 107 ? 13.706 -9.065 -15.485 1.00 94.00 107 ILE A O 1
ATOM 790 N N . SER A 1 108 ? 12.200 -8.037 -14.186 1.00 93.56 108 SER A N 1
ATOM 791 C CA . SER A 1 108 ? 12.990 -8.095 -12.956 1.00 93.56 108 SER A CA 1
ATOM 792 C C . SER A 1 108 ? 12.192 -8.765 -11.846 1.00 93.56 108 SER A C 1
ATOM 794 O O . SER A 1 108 ? 11.024 -8.452 -11.625 1.00 93.56 108 SER A O 1
ATOM 796 N N . LEU A 1 109 ? 12.843 -9.695 -11.147 1.00 93.44 109 LEU A N 1
ATOM 797 C CA . LEU A 1 109 ? 12.318 -10.391 -9.977 1.00 93.44 109 LEU A CA 1
ATOM 798 C C . LEU A 1 109 ? 13.134 -9.953 -8.758 1.00 93.44 109 LEU A C 1
ATOM 800 O O . LEU A 1 109 ? 14.335 -10.205 -8.694 1.00 93.44 109 LEU A O 1
ATOM 804 N N . SER A 1 110 ? 12.489 -9.305 -7.791 1.00 92.44 110 SER A N 1
ATOM 805 C CA . SER A 1 110 ? 13.126 -8.835 -6.560 1.00 92.44 110 SER A CA 1
ATOM 806 C C . SER A 1 110 ? 12.467 -9.473 -5.341 1.00 92.44 110 SER A C 1
ATOM 808 O O . SER A 1 110 ? 11.263 -9.334 -5.131 1.00 92.44 110 SER A O 1
ATOM 810 N N . GLN A 1 111 ? 13.249 -10.176 -4.519 1.00 91.56 111 GLN A N 1
ATOM 811 C CA . GLN A 1 111 ? 12.790 -10.746 -3.254 1.00 91.56 111 GLN A CA 1
ATOM 812 C C . GLN A 1 111 ? 13.672 -10.261 -2.111 1.00 91.56 111 GLN A C 1
ATOM 814 O O . GLN A 1 111 ? 14.896 -10.361 -2.158 1.00 91.56 111 GLN A O 1
ATOM 819 N N . ASN A 1 112 ? 13.034 -9.769 -1.054 1.00 90.19 112 ASN A N 1
ATOM 820 C CA . ASN A 1 112 ? 13.735 -9.434 0.171 1.00 90.19 112 ASN A CA 1
ATOM 821 C C . ASN A 1 112 ? 13.964 -10.708 0.996 1.00 90.19 112 ASN A C 1
ATOM 823 O O . ASN A 1 112 ? 12.999 -11.322 1.448 1.00 90.19 112 ASN A O 1
ATOM 827 N N . LEU A 1 113 ? 15.226 -11.105 1.181 1.00 89.38 113 LEU A N 1
ATOM 828 C CA . LEU A 1 113 ? 15.579 -12.290 1.970 1.00 89.38 113 LEU A CA 1
ATOM 829 C C . LEU A 1 113 ? 15.550 -12.009 3.478 1.00 89.38 113 LEU A C 1
ATOM 831 O O . LEU A 1 113 ? 15.118 -12.856 4.257 1.00 89.38 113 LEU A O 1
ATOM 835 N N . PHE A 1 114 ? 15.990 -10.820 3.899 1.00 90.62 114 PHE A N 1
ATOM 836 C CA . PHE A 1 114 ? 15.971 -10.408 5.298 1.00 90.62 114 PHE A CA 1
ATOM 837 C C . PHE A 1 114 ? 16.088 -8.887 5.437 1.00 90.62 114 PHE A C 1
ATOM 839 O O . PHE A 1 114 ? 16.985 -8.265 4.874 1.00 90.62 114 PHE A O 1
ATOM 846 N N . ASN A 1 115 ? 15.214 -8.290 6.249 1.00 88.38 115 ASN A N 1
ATOM 847 C CA . ASN A 1 115 ? 15.190 -6.846 6.498 1.00 88.38 115 ASN A CA 1
ATOM 848 C C . ASN A 1 115 ? 15.060 -6.474 7.980 1.00 88.38 115 ASN A C 1
ATOM 850 O O . ASN A 1 115 ? 14.445 -5.461 8.312 1.00 88.38 115 ASN A O 1
ATOM 854 N N . GLY A 1 116 ? 15.579 -7.308 8.887 1.00 90.94 116 GLY A N 1
ATOM 855 C CA . GLY A 1 116 ? 15.589 -6.991 10.319 1.00 90.94 116 GLY A CA 1
ATOM 856 C C . GLY A 1 116 ? 14.192 -6.839 10.931 1.00 90.94 116 GLY A C 1
ATOM 857 O O . GLY A 1 116 ? 13.983 -5.982 11.781 1.00 90.94 116 GLY A O 1
ATOM 858 N N . PHE A 1 117 ? 13.221 -7.644 10.484 1.00 91.56 117 PHE A N 1
ATOM 859 C CA . PHE A 1 117 ? 11.814 -7.610 10.922 1.00 91.56 117 PHE A CA 1
ATOM 860 C C . PHE A 1 117 ? 11.015 -6.354 10.531 1.00 91.56 117 PHE A C 1
ATOM 862 O O . PHE A 1 117 ? 9.871 -6.205 10.973 1.00 91.56 117 PHE A O 1
ATOM 869 N N . ALA A 1 118 ? 11.537 -5.488 9.656 1.00 92.88 118 ALA A N 1
ATOM 870 C CA . ALA A 1 118 ? 10.824 -4.290 9.210 1.00 92.88 118 ALA A CA 1
ATOM 871 C C . ALA A 1 118 ? 9.444 -4.614 8.600 1.00 92.88 118 ALA A C 1
ATOM 873 O O . ALA A 1 118 ? 8.455 -3.954 8.926 1.00 92.88 118 ALA A O 1
ATOM 874 N N . THR A 1 119 ? 9.333 -5.690 7.806 1.00 93.00 119 THR A N 1
ATOM 875 C CA . THR A 1 119 ? 8.043 -6.126 7.232 1.00 93.00 119 THR A CA 1
ATOM 876 C C . THR A 1 119 ? 7.035 -6.525 8.312 1.00 93.00 119 THR A C 1
ATOM 878 O O . THR A 1 119 ? 5.859 -6.169 8.235 1.00 93.00 119 THR A O 1
ATOM 881 N N . ALA A 1 120 ? 7.479 -7.236 9.353 1.00 94.38 120 ALA A N 1
ATOM 882 C CA . ALA A 1 120 ? 6.597 -7.672 10.434 1.00 94.38 120 ALA A CA 1
ATOM 883 C C . ALA A 1 120 ? 6.043 -6.477 11.224 1.00 94.38 120 ALA A C 1
ATOM 885 O O . ALA A 1 120 ? 4.848 -6.436 11.533 1.00 94.38 120 ALA A O 1
ATOM 886 N N . SER A 1 121 ? 6.892 -5.484 11.493 1.00 95.69 121 SER A N 1
ATOM 887 C CA . SER A 1 121 ? 6.495 -4.227 12.131 1.00 95.69 121 SER A CA 1
ATOM 888 C C . SER A 1 121 ? 5.514 -3.436 11.263 1.00 95.69 121 SER A C 1
ATOM 890 O O . SER A 1 121 ? 4.475 -3.010 11.763 1.00 95.69 121 SER A O 1
ATOM 892 N N . ALA A 1 122 ? 5.764 -3.326 9.955 1.00 94.56 122 ALA A N 1
ATOM 893 C CA . ALA A 1 122 ? 4.859 -2.650 9.025 1.00 94.56 122 ALA A CA 1
ATOM 894 C C . ALA A 1 122 ? 3.466 -3.309 8.980 1.00 94.56 122 ALA A C 1
ATOM 896 O O . ALA A 1 122 ? 2.443 -2.624 9.053 1.00 94.56 122 ALA A O 1
ATOM 897 N N . VAL A 1 123 ? 3.403 -4.645 8.941 1.00 96.31 123 VAL A N 1
ATOM 898 C CA . VAL A 1 123 ? 2.132 -5.388 8.986 1.00 96.31 123 VAL A CA 1
ATOM 899 C C . VAL A 1 123 ? 1.414 -5.200 10.320 1.00 96.31 123 VAL A C 1
ATOM 901 O O . VAL A 1 123 ? 0.186 -5.088 10.340 1.00 96.31 123 VAL A O 1
ATOM 904 N N . ARG A 1 124 ? 2.147 -5.153 11.438 1.00 96.81 124 ARG A N 1
ATOM 905 C CA . ARG A 1 124 ? 1.566 -4.874 12.757 1.00 96.81 124 ARG A CA 1
ATOM 906 C C . ARG A 1 124 ? 0.930 -3.484 12.792 1.00 96.81 124 ARG A C 1
ATOM 908 O O . ARG A 1 124 ? -0.238 -3.383 13.157 1.00 96.81 124 ARG A O 1
ATOM 915 N N . SER A 1 125 ? 1.637 -2.454 12.335 1.00 96.88 125 SER A N 1
ATOM 916 C CA . SER A 1 125 ? 1.102 -1.089 12.259 1.00 96.88 125 SER A CA 1
ATOM 917 C C . SER A 1 125 ? -0.133 -1.005 11.360 1.00 96.88 125 SER A C 1
ATOM 919 O O . SER A 1 125 ? -1.139 -0.408 11.735 1.00 96.88 125 SER A O 1
ATOM 921 N N . ALA A 1 126 ? -0.120 -1.675 10.203 1.00 95.81 126 ALA A N 1
ATOM 922 C CA . ALA A 1 126 ? -1.283 -1.722 9.318 1.00 95.81 126 ALA A CA 1
ATOM 923 C C . ALA A 1 126 ? -2.500 -2.405 9.972 1.00 95.81 126 ALA A C 1
ATOM 925 O O . ALA A 1 126 ? -3.636 -1.972 9.772 1.00 95.81 126 ALA A O 1
ATOM 926 N N . ARG A 1 127 ? -2.288 -3.462 10.771 1.00 96.94 127 ARG A N 1
ATOM 927 C CA . ARG A 1 127 ? -3.370 -4.128 11.520 1.00 96.94 127 ARG A CA 1
ATOM 928 C C . ARG A 1 127 ? -3.986 -3.206 12.568 1.00 96.94 127 ARG A C 1
ATOM 930 O O . ARG A 1 127 ? -5.209 -3.143 12.634 1.00 96.94 127 ARG A O 1
ATOM 937 N N . LEU A 1 128 ? -3.164 -2.464 13.310 1.00 97.19 128 LEU A N 1
ATOM 938 C CA . LEU A 1 128 ? -3.644 -1.476 14.281 1.00 97.19 128 LEU A CA 1
ATOM 939 C C . LEU A 1 128 ? -4.478 -0.382 13.597 1.00 97.19 128 LEU A C 1
ATOM 941 O O . LEU A 1 128 ? -5.566 -0.060 14.058 1.00 97.19 128 LEU A O 1
ATOM 945 N N . ASN A 1 129 ? -4.041 0.115 12.436 1.00 95.38 129 ASN A N 1
ATOM 946 C CA . ASN A 1 129 ? -4.817 1.081 11.646 1.00 95.38 129 ASN A CA 1
ATOM 947 C C . ASN A 1 129 ? -6.170 0.527 11.170 1.00 95.38 129 ASN A C 1
ATOM 949 O O . ASN A 1 129 ? -7.165 1.251 11.127 1.00 95.38 129 ASN A O 1
ATOM 953 N N . LYS A 1 130 ? -6.239 -0.765 10.828 1.00 96.81 130 LYS A N 1
ATOM 954 C CA . LYS A 1 130 ? -7.512 -1.427 10.514 1.00 96.81 130 LYS A CA 1
ATOM 955 C C . LYS A 1 130 ? -8.430 -1.476 11.736 1.00 96.81 130 LYS A C 1
ATOM 957 O O . LYS A 1 130 ? -9.624 -1.242 11.594 1.00 96.81 130 LYS A O 1
ATOM 962 N N . GLU A 1 131 ? -7.893 -1.787 12.907 1.00 96.44 131 GLU A N 1
ATOM 963 C CA . GLU A 1 131 ? -8.664 -1.849 14.150 1.00 96.44 131 GLU A CA 1
ATOM 964 C C . GLU A 1 131 ? -9.186 -0.471 14.571 1.00 96.44 131 GLU A C 1
ATOM 966 O O . GLU A 1 131 ? -10.364 -0.332 14.889 1.00 96.44 131 GLU A O 1
ATOM 971 N N . LEU A 1 132 ? -8.369 0.575 14.423 1.00 96.31 132 LEU A N 1
ATOM 972 C CA . LEU A 1 132 ? -8.807 1.965 14.573 1.00 96.31 132 LEU A CA 1
ATOM 973 C C . LEU A 1 132 ? -9.968 2.303 13.625 1.00 96.31 132 LEU A C 1
ATOM 975 O O . LEU A 1 132 ? -10.961 2.885 14.053 1.00 96.31 132 LEU A O 1
ATOM 979 N N . ALA A 1 133 ? -9.885 1.894 12.355 1.00 92.50 133 ALA A N 1
ATOM 980 C CA . ALA A 1 133 ? -10.967 2.100 11.390 1.00 92.50 133 ALA A CA 1
ATOM 981 C C . ALA A 1 133 ? -12.250 1.318 11.743 1.00 92.50 133 ALA A C 1
ATOM 983 O O . ALA A 1 133 ? -13.355 1.764 11.437 1.00 92.50 133 ALA A O 1
ATOM 984 N N . LEU A 1 134 ? -12.127 0.150 12.380 1.00 94.50 134 LEU A N 1
ATOM 985 C CA . LEU A 1 134 ? -13.283 -0.606 12.866 1.00 94.50 134 LEU A CA 1
ATOM 986 C C . LEU A 1 134 ? -13.958 0.113 14.038 1.00 94.50 134 LEU A C 1
ATOM 988 O O . LEU A 1 134 ? -15.176 0.272 14.023 1.00 94.50 134 LEU A O 1
ATOM 992 N N . MET A 1 135 ? -13.176 0.623 14.991 1.00 93.50 135 MET A N 1
ATOM 993 C CA . MET A 1 135 ? -13.711 1.405 16.108 1.00 93.50 135 MET A CA 1
ATOM 994 C C . MET A 1 135 ? -14.422 2.680 15.631 1.00 93.50 135 MET A C 1
ATOM 996 O O . MET A 1 135 ? -15.489 3.019 16.142 1.00 93.50 135 MET A O 1
ATOM 1000 N N . THR A 1 136 ? -13.899 3.376 14.614 1.00 91.19 136 THR A N 1
ATOM 1001 C CA . THR A 1 136 ? -14.585 4.556 14.051 1.00 91.19 136 THR A CA 1
ATOM 1002 C C . THR A 1 136 ? -15.882 4.191 13.327 1.00 91.19 136 THR A C 1
ATOM 1004 O O . THR A 1 136 ? -16.864 4.933 13.418 1.00 91.19 136 THR A O 1
ATOM 1007 N N . LEU A 1 137 ? -15.937 3.034 12.659 1.00 90.38 137 LEU A N 1
ATOM 1008 C CA . LEU A 1 137 ? -17.174 2.510 12.080 1.00 90.38 137 LEU A CA 1
ATOM 1009 C C . LEU A 1 137 ? -18.216 2.219 13.168 1.00 90.38 137 LEU A C 1
ATOM 1011 O O . LEU A 1 137 ? -19.366 2.630 13.028 1.00 90.38 137 LEU A O 1
ATOM 1015 N N . GLU A 1 138 ? -17.833 1.552 14.255 1.00 90.50 138 GLU A N 1
ATOM 1016 C CA . GLU A 1 138 ? -18.724 1.292 15.392 1.00 90.50 138 GLU A CA 1
ATOM 1017 C C . GLU A 1 138 ? -19.234 2.594 16.023 1.00 90.50 138 GLU A C 1
ATOM 1019 O O . GLU A 1 138 ? -20.444 2.752 16.206 1.00 90.50 138 GLU A O 1
ATOM 1024 N N . GLY A 1 139 ? -18.346 3.570 16.237 1.00 88.94 139 GLY A N 1
ATOM 1025 C CA . GLY A 1 139 ? -18.704 4.900 16.736 1.00 88.94 139 GLY A CA 1
ATOM 1026 C C . GLY A 1 139 ? -19.652 5.670 15.811 1.00 88.94 139 GLY A C 1
ATOM 1027 O O . GLY A 1 139 ? -20.504 6.410 16.288 1.00 88.94 139 GLY A O 1
ATOM 1028 N N . THR A 1 140 ? -19.574 5.458 14.492 1.00 85.88 140 THR A N 1
ATOM 1029 C CA . THR A 1 140 ? -20.493 6.071 13.510 1.00 85.88 140 THR A CA 1
ATOM 1030 C C . THR A 1 140 ? -21.841 5.347 13.448 1.00 85.88 140 THR A C 1
ATOM 1032 O O . THR A 1 140 ? -22.868 5.963 13.171 1.00 85.88 140 THR A O 1
ATOM 1035 N N . ARG A 1 141 ? -21.873 4.038 13.723 1.00 84.12 141 ARG A N 1
ATOM 1036 C CA . ARG A 1 141 ? -23.108 3.235 13.708 1.00 84.12 141 ARG A CA 1
ATOM 1037 C C . ARG A 1 141 ? -24.018 3.533 14.898 1.00 84.12 141 ARG A C 1
ATOM 1039 O O . ARG A 1 141 ? -25.232 3.613 14.722 1.00 84.12 141 ARG A O 1
ATOM 1046 N N . GLN A 1 142 ? -23.448 3.723 16.087 1.00 83.38 142 GLN A N 1
ATOM 1047 C CA . GLN A 1 142 ? -24.194 4.005 17.320 1.00 83.38 142 GLN A CA 1
ATOM 1048 C C . GLN A 1 142 ? -25.166 5.206 17.226 1.00 83.38 142 GLN A C 1
ATOM 1050 O O . GLN A 1 142 ? -26.337 5.029 17.574 1.00 83.38 142 GLN A O 1
ATOM 1055 N N . PRO A 1 143 ? -24.769 6.401 16.738 1.00 79.44 143 PRO A N 1
ATOM 1056 C CA . PRO A 1 143 ? -25.672 7.548 16.659 1.00 79.44 143 PRO A CA 1
ATOM 1057 C C . PRO A 1 143 ? -26.793 7.343 15.638 1.00 79.44 143 PRO A C 1
ATOM 1059 O O . PRO A 1 143 ? -27.918 7.754 15.902 1.00 79.44 143 PRO A O 1
ATOM 1062 N N . VAL A 1 144 ? -26.537 6.663 14.515 1.00 77.88 144 VAL A N 1
ATOM 1063 C CA . VAL A 1 144 ? -27.565 6.414 13.485 1.00 77.88 144 VAL A CA 1
ATOM 1064 C C . VAL A 1 144 ? -28.708 5.564 14.044 1.00 77.88 144 VAL A C 1
ATOM 1066 O O . VAL A 1 144 ? -29.875 5.883 13.833 1.00 77.88 144 VAL A O 1
ATOM 1069 N N . ILE A 1 145 ? -28.385 4.539 14.837 1.00 75.19 145 ILE A N 1
ATOM 1070 C CA . ILE A 1 145 ? -29.384 3.698 15.513 1.00 75.19 145 ILE A CA 1
ATOM 1071 C C . ILE A 1 145 ? -30.155 4.501 16.584 1.00 75.19 145 ILE A C 1
ATOM 1073 O O . ILE A 1 145 ? -31.314 4.205 16.878 1.00 75.19 145 ILE A O 1
ATOM 1077 N N . ALA A 1 146 ? -29.545 5.539 17.166 1.00 75.00 146 ALA A N 1
ATOM 1078 C CA . ALA A 1 146 ? -30.148 6.348 18.225 1.00 75.00 146 ALA A CA 1
ATOM 1079 C C . ALA A 1 146 ? -31.115 7.444 17.727 1.00 75.00 146 ALA A C 1
ATOM 1081 O O . ALA A 1 146 ? -32.029 7.819 18.468 1.00 75.00 146 ALA A O 1
ATOM 1082 N N . VAL A 1 147 ? -30.960 7.951 16.495 1.00 68.50 147 VAL A N 1
ATOM 1083 C CA . VAL A 1 147 ? -31.748 9.085 15.960 1.00 68.50 147 VAL A CA 1
ATOM 1084 C C . VAL A 1 147 ? -33.272 8.868 16.039 1.00 68.50 147 VAL A C 1
ATOM 1086 O O . VAL A 1 147 ? -33.963 9.747 16.570 1.00 68.50 147 VAL A O 1
ATOM 1089 N N . PRO A 1 148 ? -33.839 7.719 15.619 1.00 66.69 148 PRO A N 1
ATOM 1090 C CA . PRO A 1 148 ? -35.291 7.521 15.669 1.00 66.69 148 PRO A CA 1
ATOM 1091 C C . PRO A 1 148 ? -35.856 7.514 17.096 1.00 66.69 148 PRO A C 1
ATOM 1093 O O . PRO A 1 148 ? -36.979 7.968 17.329 1.00 66.69 148 PRO A O 1
ATOM 1096 N N . ARG A 1 149 ? -35.069 7.043 18.075 1.00 61.12 149 ARG A N 1
ATOM 1097 C CA . ARG A 1 149 ? -35.485 6.947 19.484 1.00 61.12 149 ARG A CA 1
ATOM 1098 C C . ARG A 1 149 ? -35.719 8.328 20.098 1.00 61.12 149 ARG A C 1
ATOM 1100 O O . ARG A 1 149 ? -36.672 8.508 20.854 1.00 61.12 149 ARG A O 1
ATOM 1107 N N . LEU A 1 150 ? -34.881 9.307 19.759 1.00 62.00 150 LEU A N 1
ATOM 1108 C CA . LEU A 1 150 ? -34.973 10.663 20.305 1.00 62.00 150 LEU A CA 1
ATOM 1109 C C . LEU A 1 150 ? -36.006 11.524 19.570 1.00 62.00 150 LEU A C 1
ATOM 1111 O O . LEU A 1 150 ? -36.716 12.296 20.218 1.00 62.00 150 LEU A O 1
ATOM 1115 N N . GLY A 1 151 ? -36.175 11.344 18.256 1.00 63.50 151 GLY A N 1
ATOM 1116 C CA . GLY A 1 151 ? -37.147 12.101 17.455 1.00 63.50 151 GLY A CA 1
ATOM 1117 C C . GLY A 1 151 ? -38.585 11.995 17.975 1.00 63.50 151 GLY A C 1
ATOM 1118 O O . GLY A 1 151 ? -39.285 13.003 18.088 1.00 63.50 151 GLY A O 1
ATOM 1119 N N . ARG A 1 152 ? -39.009 10.798 18.405 1.00 58.97 152 ARG A N 1
ATOM 1120 C CA . ARG A 1 152 ? -40.356 10.580 18.963 1.00 58.97 152 ARG A CA 1
ATOM 1121 C C . ARG A 1 152 ? -40.613 11.368 20.254 1.00 58.97 152 ARG A C 1
ATOM 1123 O O . ARG A 1 152 ? -41.742 11.786 20.496 1.00 58.97 152 ARG A O 1
ATOM 1130 N N . SER A 1 153 ? -39.582 11.604 21.068 1.00 63.06 153 SER A N 1
ATOM 1131 C CA . SER A 1 153 ? -39.715 12.355 22.325 1.00 63.06 153 SER A CA 1
ATOM 1132 C C . SER A 1 153 ? -39.870 13.870 22.115 1.00 63.06 153 SER A C 1
ATOM 1134 O O . SER A 1 153 ? -40.576 14.529 22.879 1.00 63.06 153 SER A O 1
ATOM 1136 N N . GLY A 1 154 ? -39.293 14.425 21.041 1.00 57.66 154 GLY A N 1
ATOM 1137 C CA . GLY A 1 154 ? -39.404 15.850 20.702 1.00 57.66 154 GLY A CA 1
ATOM 1138 C C . GLY A 1 154 ? -40.807 16.262 20.244 1.00 57.66 154 GLY A C 1
ATOM 1139 O O . GLY A 1 154 ? -41.287 17.335 20.611 1.00 57.66 154 GLY A O 1
ATOM 1140 N N . VAL A 1 155 ? -41.497 15.378 19.515 1.00 59.59 155 VAL A N 1
ATOM 1141 C CA . VAL A 1 155 ? -42.852 15.623 18.980 1.00 59.59 155 VAL A CA 1
ATOM 1142 C C . VAL A 1 155 ? -43.908 15.730 20.088 1.00 59.59 155 VAL A C 1
ATOM 1144 O O . VAL A 1 155 ? -44.888 16.458 19.949 1.00 59.59 155 VAL A O 1
ATOM 1147 N N . LEU A 1 156 ? -43.706 15.055 21.222 1.00 53.91 156 LEU A N 1
ATOM 1148 C CA . LEU A 1 156 ? -44.608 15.176 22.371 1.00 53.91 156 LEU A CA 1
ATOM 1149 C C . LEU A 1 156 ? -44.390 16.485 23.141 1.00 53.91 156 LEU A C 1
ATOM 1151 O O . LEU A 1 156 ? -45.340 17.043 23.686 1.00 53.91 156 LEU A O 1
ATOM 1155 N N . ARG A 1 157 ? -43.163 17.019 23.146 1.00 54.53 157 ARG A N 1
ATOM 1156 C CA . ARG A 1 157 ? -42.823 18.240 23.886 1.00 54.53 157 ARG A CA 1
ATOM 1157 C C . ARG A 1 157 ? -43.330 19.510 23.199 1.00 54.53 157 ARG A C 1
ATOM 1159 O O . ARG A 1 157 ? -43.786 20.417 23.887 1.00 54.53 157 ARG A O 1
ATOM 1166 N N . SER A 1 158 ? -43.329 19.560 21.864 1.00 50.09 158 SER A N 1
ATOM 1167 C CA . SER A 1 158 ? -43.866 20.699 21.098 1.00 50.09 158 SER A CA 1
ATOM 1168 C C . SER A 1 158 ? -45.393 20.817 21.155 1.00 50.09 158 SER A C 1
ATOM 1170 O O . SER A 1 158 ? -45.931 21.886 20.882 1.00 50.09 158 SER A O 1
ATOM 1172 N N . ARG A 1 159 ? -46.101 19.748 21.544 1.00 51.50 159 ARG A N 1
ATOM 1173 C CA . ARG A 1 159 ? -47.565 19.756 21.682 1.00 51.50 159 ARG A CA 1
ATOM 1174 C C . ARG A 1 159 ? -48.057 20.312 23.024 1.00 51.50 159 ARG A C 1
ATOM 1176 O O . ARG A 1 159 ? -49.234 20.637 23.134 1.00 51.50 159 ARG A O 1
ATOM 1183 N N . ILE A 1 160 ? -47.184 20.419 24.031 1.00 55.53 160 ILE A N 1
ATOM 1184 C CA . ILE A 1 160 ? -47.557 20.808 25.405 1.00 55.53 160 ILE A CA 1
ATOM 1185 C C . ILE A 1 160 ? -47.349 22.309 25.668 1.00 55.53 160 ILE A C 1
ATOM 1187 O O . ILE A 1 160 ? -48.010 22.866 26.538 1.00 55.53 160 ILE A O 1
ATOM 1191 N N . VAL A 1 161 ? -46.487 22.994 24.910 1.00 56.41 161 VAL A N 1
ATOM 1192 C CA . VAL A 1 161 ? -46.294 24.450 25.031 1.00 56.41 161 VAL A CA 1
ATOM 1193 C C . VAL A 1 161 ? -47.152 25.190 24.000 1.00 56.41 161 VAL A C 1
ATOM 1195 O O . VAL A 1 161 ? -46.787 25.227 22.824 1.00 56.41 161 VAL A O 1
ATOM 1198 N N . PRO A 1 162 ? -48.296 25.786 24.388 1.00 57.91 162 PRO A N 1
ATOM 1199 C CA . PRO A 1 162 ? -49.030 26.664 23.493 1.00 57.91 162 PRO A CA 1
ATOM 1200 C C . PRO A 1 162 ? -48.163 27.886 23.180 1.00 57.91 162 PRO A C 1
ATOM 1202 O O . PRO A 1 162 ? -47.804 28.655 24.070 1.00 57.91 162 PRO A O 1
ATOM 1205 N N . PHE A 1 163 ? -47.823 28.072 21.905 1.00 51.78 163 PHE A N 1
ATOM 1206 C CA . PHE A 1 163 ? -47.225 29.319 21.442 1.00 51.78 163 PHE A CA 1
ATOM 1207 C C . PHE A 1 163 ? -48.229 30.458 21.679 1.00 51.78 163 PHE A C 1
ATOM 1209 O O . PHE A 1 163 ? -49.345 30.391 21.147 1.00 51.78 163 PHE A O 1
ATOM 1216 N N . PRO A 1 164 ? -47.885 31.510 22.446 1.00 52.12 164 PRO A N 1
ATOM 1217 C CA . PRO A 1 164 ? -48.727 32.692 22.506 1.00 52.12 164 PRO A CA 1
ATOM 1218 C C . PRO A 1 164 ? -48.789 33.304 21.100 1.00 52.12 164 PRO A C 1
ATOM 1220 O O . PRO A 1 164 ? -47.775 33.716 20.539 1.00 52.12 164 PRO A O 1
ATOM 1223 N N . LYS A 1 165 ? -49.987 33.338 20.505 1.00 48.28 165 LYS A N 1
ATOM 1224 C CA . LYS A 1 165 ? -50.247 34.077 19.264 1.00 48.28 165 LYS A CA 1
ATOM 1225 C C . LYS A 1 165 ? -49.994 35.562 19.526 1.00 48.28 165 LYS A C 1
ATOM 1227 O O . LYS A 1 165 ? -50.847 36.240 20.097 1.00 48.28 165 LYS A O 1
ATOM 1232 N N . VAL A 1 166 ? -48.852 36.081 19.090 1.00 54.53 166 VAL A N 1
ATOM 1233 C CA . VAL A 1 166 ? -48.638 37.529 19.019 1.00 54.53 166 VAL A CA 1
ATOM 1234 C C . VAL A 1 166 ? -49.508 38.054 17.875 1.00 54.53 166 VAL A C 1
ATOM 1236 O O . VAL A 1 166 ? -49.344 37.645 16.727 1.00 54.53 166 VAL A O 1
ATOM 1239 N N . ARG A 1 167 ? -50.497 38.901 18.189 1.00 41.38 167 ARG A N 1
ATOM 1240 C CA . ARG A 1 167 ? -51.324 39.574 17.177 1.00 41.38 167 ARG A CA 1
ATOM 1241 C C . ARG A 1 167 ? -50.437 40.543 16.380 1.00 41.38 167 ARG A C 1
ATOM 1243 O O . ARG A 1 167 ? -49.771 41.362 17.010 1.00 41.38 167 ARG A O 1
ATOM 1250 N N . PRO A 1 168 ? -50.434 40.515 15.036 1.00 51.66 168 PRO A N 1
ATOM 1251 C CA . PRO A 1 168 ? -49.773 41.546 14.251 1.00 51.66 168 PRO A CA 1
ATOM 1252 C C . PRO A 1 168 ? -50.667 42.790 14.265 1.00 51.66 168 PRO A C 1
ATOM 1254 O O . PRO A 1 168 ? -51.590 42.927 13.469 1.00 51.66 168 PRO A O 1
ATOM 1257 N N . GLY A 1 169 ? -50.444 43.664 15.239 1.00 46.12 169 GLY A N 1
ATOM 1258 C CA . GLY A 1 169 ? -51.197 44.898 15.387 1.00 46.12 169 GLY A CA 1
ATOM 1259 C C . GLY A 1 169 ? -50.530 45.812 16.398 1.00 46.12 169 GLY A C 1
ATOM 1260 O O . GLY A 1 169 ? -50.609 45.568 17.596 1.00 46.12 169 GLY A O 1
ATOM 1261 N N . THR A 1 170 ? -49.920 46.873 15.871 1.00 51.72 170 THR A N 1
ATOM 1262 C CA . THR A 1 170 ? -49.574 48.106 16.592 1.00 51.72 170 THR A CA 1
ATOM 1263 C C . THR A 1 170 ? -48.345 48.034 17.504 1.00 51.72 170 THR A C 1
ATOM 1265 O O . THR A 1 170 ? -48.452 47.917 18.717 1.00 51.72 170 THR A O 1
ATOM 1268 N N . SER A 1 171 ? -47.155 48.220 16.924 1.00 46.78 171 SER A N 1
ATOM 1269 C CA . SER A 1 171 ? -46.014 48.780 17.667 1.00 46.78 171 SER A CA 1
ATOM 1270 C C . SER A 1 171 ? -45.094 49.580 16.741 1.00 46.78 171 SER A C 1
ATOM 1272 O O . SER A 1 171 ? -43.918 49.277 16.577 1.00 46.78 171 SER A O 1
ATOM 1274 N N . SER A 1 172 ? -45.654 50.614 16.109 1.00 51.44 172 SER A N 1
ATOM 1275 C CA . SER A 1 172 ? -44.887 51.742 15.572 1.00 51.44 172 SER A CA 1
ATOM 1276 C C . SER A 1 172 ? -45.031 52.909 16.543 1.00 51.44 172 SER A C 1
ATOM 1278 O O . SER A 1 172 ? -45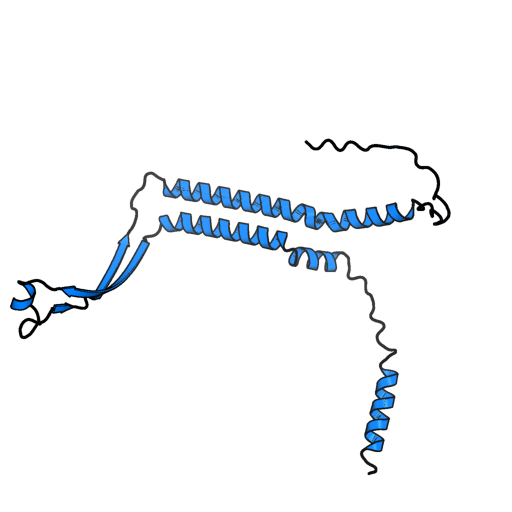.805 53.821 16.292 1.00 51.44 172 SER A O 1
ATOM 1280 N N . SER A 1 173 ? -44.363 52.835 17.687 1.00 50.97 173 SER A N 1
ATOM 1281 C CA . SER A 1 173 ? -43.896 53.996 18.452 1.00 50.97 173 SER A CA 1
ATOM 1282 C C . SER A 1 173 ? -43.254 53.452 19.715 1.00 50.97 173 SER A C 1
ATOM 1284 O O . SER A 1 173 ? -43.958 53.034 20.624 1.00 50.97 173 SER A O 1
ATOM 1286 N N . LEU A 1 174 ? -41.930 53.347 19.697 1.00 42.97 174 LEU A N 1
ATOM 1287 C CA . LEU A 1 174 ? -41.020 53.422 20.841 1.00 42.97 174 LEU A CA 1
ATOM 1288 C C . LEU A 1 174 ? -39.620 53.230 20.252 1.00 42.97 174 LEU A C 1
ATOM 1290 O O . LEU A 1 174 ? -39.009 52.165 20.308 1.00 42.97 174 LEU A O 1
ATOM 1294 N N . LEU A 1 175 ? -39.151 54.302 19.610 1.00 50.12 175 LEU A N 1
ATOM 1295 C CA . LEU A 1 175 ? -37.732 54.596 19.454 1.00 50.12 175 LEU A CA 1
ATOM 1296 C C . LEU A 1 175 ? -37.126 54.640 20.863 1.00 50.12 175 LEU A C 1
ATOM 1298 O O . LEU A 1 175 ? -37.121 55.673 21.524 1.00 50.12 175 LEU A O 1
ATOM 1302 N N . GLY A 1 176 ? -36.697 53.479 21.346 1.00 42.34 176 GLY A N 1
ATOM 1303 C CA . GLY A 1 176 ? -35.994 53.295 22.605 1.00 42.34 176 GLY A CA 1
ATOM 1304 C C . GLY A 1 176 ? -34.650 52.654 22.312 1.00 42.34 176 GLY A C 1
ATOM 1305 O O . GLY A 1 176 ? -34.563 51.452 22.085 1.00 42.34 176 GLY A O 1
ATOM 1306 N N . ASN A 1 177 ? -33.622 53.493 22.260 1.00 52.75 177 ASN A N 1
ATOM 1307 C CA . ASN A 1 177 ? -32.214 53.161 22.077 1.00 52.75 177 ASN A CA 1
ATOM 1308 C C . ASN A 1 177 ? -31.783 51.866 22.784 1.00 52.75 177 ASN A C 1
ATOM 1310 O O . ASN A 1 177 ? -31.634 51.851 24.004 1.00 52.75 177 ASN A O 1
ATOM 1314 N N . ILE A 1 178 ? -31.446 50.827 22.019 1.00 50.03 178 ILE A N 1
ATOM 1315 C CA . ILE A 1 178 ? -30.581 49.742 22.492 1.00 50.03 178 ILE A CA 1
ATOM 1316 C C . ILE A 1 178 ? -29.506 49.516 21.428 1.00 50.03 178 ILE A C 1
ATOM 1318 O O . ILE A 1 178 ? -29.721 48.859 20.411 1.00 50.03 178 ILE A O 1
ATOM 1322 N N . ARG A 1 179 ? -28.330 50.113 21.659 1.00 45.03 179 ARG A N 1
ATOM 1323 C CA . ARG A 1 179 ? -27.087 49.745 20.972 1.00 45.03 179 ARG A CA 1
ATOM 1324 C C . ARG A 1 179 ? -26.727 48.324 21.406 1.00 45.03 179 ARG A C 1
ATOM 1326 O O . ARG A 1 179 ? -26.346 48.125 22.555 1.00 45.03 179 ARG A O 1
ATOM 1333 N N . ILE A 1 180 ? -26.803 47.360 20.494 1.00 48.84 180 ILE A N 1
ATOM 1334 C CA . ILE A 1 180 ? -26.153 46.060 20.679 1.00 48.84 180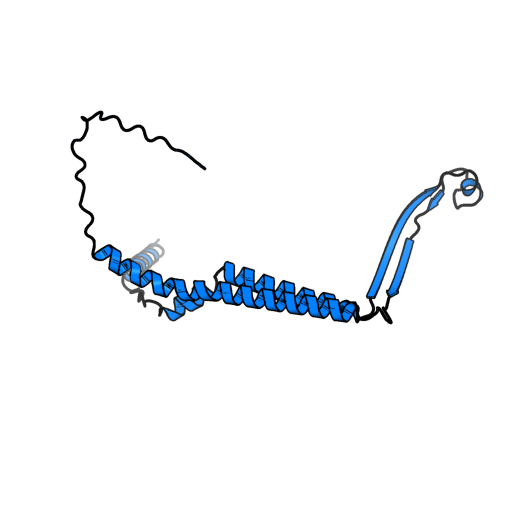 ILE A CA 1
ATOM 1335 C C . ILE A 1 180 ? -24.724 46.207 20.155 1.00 48.84 180 ILE A C 1
ATOM 1337 O O . ILE A 1 180 ? -24.491 46.263 18.950 1.00 48.84 180 ILE A O 1
ATOM 1341 N N . VAL A 1 181 ? -23.771 46.332 21.077 1.00 51.22 181 VAL A N 1
ATOM 1342 C CA . VAL A 1 181 ? -22.344 46.181 20.783 1.00 51.22 181 VAL A CA 1
ATOM 1343 C C . VAL A 1 181 ? -22.088 44.685 20.620 1.00 51.22 181 VAL A C 1
ATOM 1345 O O . VAL A 1 181 ? -22.168 43.933 21.587 1.00 51.22 181 VAL A O 1
ATOM 1348 N N . VAL A 1 182 ? -21.828 44.246 19.390 1.00 50.88 182 VAL A N 1
ATOM 1349 C CA . VAL A 1 182 ? -21.364 42.884 19.110 1.00 50.88 182 VAL A CA 1
ATOM 1350 C C . VAL A 1 182 ? -19.845 42.884 19.253 1.00 50.88 182 VAL A C 1
ATOM 1352 O O . VAL A 1 182 ? -19.134 43.377 18.382 1.00 50.88 182 VAL A O 1
ATOM 1355 N N . THR A 1 183 ? -19.356 42.350 20.369 1.00 48.62 183 THR A N 1
ATOM 1356 C CA . THR A 1 183 ? -17.965 41.909 20.512 1.00 48.62 183 THR A CA 1
ATOM 1357 C C . THR A 1 183 ? -17.894 40.465 20.025 1.00 48.62 183 THR A C 1
ATOM 1359 O O . THR A 1 183 ? -18.481 39.570 20.630 1.00 48.62 183 THR A O 1
ATOM 1362 N N . THR A 1 184 ? -17.211 40.248 18.906 1.00 53.16 184 THR A N 1
ATOM 1363 C CA . THR A 1 184 ? -16.737 38.932 18.460 1.00 53.16 184 THR A CA 1
ATOM 1364 C C . THR A 1 184 ? -15.432 38.584 19.183 1.00 53.16 184 THR A C 1
ATOM 1366 O O . THR A 1 184 ? -14.621 39.496 19.371 1.00 53.16 184 THR A O 1
ATOM 1369 N N . PRO A 1 185 ? -15.190 37.320 19.575 1.00 57.16 185 PRO A N 1
ATOM 1370 C CA . PRO A 1 185 ? -13.827 36.829 19.742 1.00 57.16 185 PRO A CA 1
ATOM 1371 C C . PRO A 1 185 ? -13.132 36.663 18.382 1.00 57.16 185 PRO A C 1
ATOM 1373 O O . PRO A 1 185 ? -13.831 36.331 17.395 1.00 57.16 185 PRO A O 1
#

Sequence (185 aa):
MKTRITLVLCCGVLGLITTLGAARSVSAATLEEELAGLVLDHPNIRAAYKTVESSRQGVKNAKSAYYPQISVSADVAHEVINSPSERQQGDGQEGKPSSRTPQSASISLSQNLFNGFATASAVRSARLNKELALMTLEGTRQPVIAVPRLGRSGVLRSRIVPFPKVRPGTSSSLLGNIRIVVTTP